Protein AF-A0A0R3S4A6-F1 (afdb_monomer_lite)

Structure (mmCIF, N/CA/C/O backbone):
data_AF-A0A0R3S4A6-F1
#
_entry.id   AF-A0A0R3S4A6-F1
#
loop_
_atom_site.group_PDB
_atom_site.id
_atom_site.type_symbol
_atom_site.label_atom_id
_atom_site.label_alt_id
_atom_site.label_comp_id
_atom_site.label_asym_id
_atom_site.label_entity_id
_atom_site.label_seq_id
_atom_site.pdbx_PDB_ins_code
_atom_site.Cartn_x
_atom_site.Cartn_y
_atom_site.Cartn_z
_atom_site.occupancy
_atom_site.B_iso_or_equiv
_atom_site.auth_seq_id
_atom_site.auth_comp_id
_atom_site.auth_asym_id
_atom_site.auth_atom_id
_atom_site.pdbx_PDB_model_num
ATOM 1 N N . MET A 1 1 ? 26.789 -8.750 -28.074 1.00 60.28 1 MET A N 1
ATOM 2 C CA . MET A 1 1 ? 26.627 -7.370 -28.599 1.00 60.28 1 MET A CA 1
ATOM 3 C C . MET A 1 1 ? 27.896 -6.512 -28.492 1.00 60.28 1 MET A C 1
ATOM 5 O O . MET A 1 1 ? 28.274 -5.900 -29.475 1.00 60.28 1 MET A O 1
ATOM 9 N N . ASN A 1 2 ? 28.648 -6.498 -27.383 1.00 70.62 2 ASN A N 1
ATOM 10 C CA . ASN A 1 2 ? 29.982 -5.853 -27.391 1.00 70.62 2 ASN A CA 1
ATOM 11 C C . ASN A 1 2 ? 30.948 -6.491 -28.411 1.00 70.62 2 ASN A C 1
ATOM 13 O O . ASN A 1 2 ? 31.749 -5.808 -29.043 1.00 70.62 2 ASN A O 1
ATOM 17 N N . GLU A 1 3 ? 30.828 -7.799 -28.629 1.00 76.88 3 GLU A N 1
ATOM 18 C CA . GLU A 1 3 ? 31.585 -8.503 -29.665 1.00 76.88 3 GLU A CA 1
ATOM 19 C C . GLU A 1 3 ? 31.233 -8.075 -31.092 1.00 76.88 3 GLU A C 1
ATOM 21 O O . GLU A 1 3 ? 32.108 -8.119 -31.948 1.00 76.88 3 GLU A O 1
ATOM 26 N N . SER A 1 4 ? 29.998 -7.638 -31.374 1.00 81.31 4 SER A N 1
ATOM 27 C CA . SER A 1 4 ? 29.642 -7.177 -32.722 1.00 81.31 4 SER A CA 1
ATOM 28 C C . SER A 1 4 ? 30.281 -5.824 -33.023 1.00 81.31 4 SER A C 1
ATOM 30 O O . SER A 1 4 ? 30.866 -5.671 -34.087 1.00 81.31 4 SER A O 1
ATOM 32 N N . PHE A 1 5 ? 30.305 -4.891 -32.065 1.00 85.06 5 PHE A N 1
ATOM 33 C CA . PHE A 1 5 ? 31.051 -3.637 -32.224 1.00 85.06 5 PHE A CA 1
ATOM 34 C C . PHE A 1 5 ? 32.562 -3.853 -32.362 1.00 85.06 5 PHE A C 1
ATOM 36 O O . PHE A 1 5 ? 33.195 -3.140 -33.131 1.00 85.06 5 PHE A O 1
ATOM 43 N N . LYS A 1 6 ? 33.139 -4.837 -31.657 1.00 87.00 6 LYS A N 1
ATOM 44 C CA . LYS A 1 6 ? 34.556 -5.213 -31.819 1.00 87.00 6 LYS A CA 1
ATOM 45 C C . LYS A 1 6 ? 34.841 -5.860 -33.177 1.00 87.00 6 LYS A C 1
ATOM 47 O O . LYS A 1 6 ? 35.927 -5.684 -33.713 1.00 87.00 6 LYS A O 1
ATOM 52 N N . LYS A 1 7 ? 33.892 -6.619 -33.735 1.00 87.75 7 LYS A N 1
ATOM 53 C CA . LYS A 1 7 ? 34.006 -7.201 -35.084 1.00 87.75 7 LYS A CA 1
ATOM 54 C C . LYS A 1 7 ? 33.938 -6.129 -36.174 1.00 87.75 7 LYS A C 1
ATOM 56 O O . LYS A 1 7 ? 34.727 -6.187 -37.105 1.00 87.75 7 LYS A O 1
ATOM 61 N N . VAL A 1 8 ? 33.039 -5.150 -36.039 1.00 85.31 8 VAL A N 1
ATOM 62 C CA . VAL A 1 8 ? 32.923 -4.031 -36.992 1.00 85.31 8 VAL A CA 1
ATOM 63 C C . VAL A 1 8 ? 34.146 -3.113 -36.922 1.00 85.31 8 VAL A C 1
ATOM 65 O O . VAL A 1 8 ? 34.649 -2.708 -37.959 1.00 85.31 8 VAL A O 1
ATOM 68 N N . GLU A 1 9 ? 34.669 -2.842 -35.726 1.00 88.62 9 GLU A N 1
ATOM 69 C CA . GLU A 1 9 ? 35.912 -2.077 -35.541 1.00 88.62 9 GLU A CA 1
ATOM 70 C C . GLU A 1 9 ? 37.102 -2.758 -36.233 1.00 88.62 9 GLU A C 1
ATOM 72 O O . GLU A 1 9 ? 37.763 -2.125 -37.047 1.00 88.62 9 GLU A O 1
ATOM 77 N N . ARG A 1 10 ? 37.281 -4.076 -36.041 1.00 88.12 10 ARG A N 1
ATOM 78 C CA . ARG A 1 10 ? 38.302 -4.846 -36.776 1.00 88.12 10 ARG A CA 1
ATOM 79 C C . ARG A 1 10 ? 38.111 -4.792 -38.289 1.00 88.12 10 ARG A C 1
ATOM 81 O O . ARG A 1 10 ? 39.081 -4.617 -39.001 1.00 88.12 10 ARG A O 1
ATOM 88 N N . ALA A 1 11 ? 36.877 -4.892 -38.786 1.00 86.56 11 ALA A N 1
ATOM 89 C CA . ALA A 1 11 ? 36.614 -4.813 -40.223 1.00 86.56 11 ALA A CA 1
ATOM 90 C C . ALA A 1 11 ? 36.949 -3.428 -40.819 1.00 86.56 11 ALA A C 1
ATOM 92 O O . ALA A 1 11 ? 37.399 -3.345 -41.963 1.00 86.56 11 ALA A O 1
ATOM 93 N N . ILE A 1 12 ? 36.747 -2.350 -40.051 1.00 86.44 12 ILE A N 1
ATOM 94 C CA . ILE A 1 12 ? 37.147 -0.984 -40.432 1.00 86.44 12 ILE A CA 1
ATOM 95 C C . ILE A 1 12 ? 38.676 -0.854 -40.443 1.00 86.44 12 ILE A C 1
ATOM 97 O O . ILE A 1 12 ? 39.222 -0.239 -41.360 1.00 86.44 12 ILE A O 1
ATOM 101 N N . ASP A 1 13 ? 39.356 -1.447 -39.460 1.00 85.88 13 ASP A N 1
ATOM 102 C CA . ASP A 1 13 ? 40.820 -1.458 -39.374 1.00 85.88 13 ASP A CA 1
ATOM 103 C C . ASP A 1 13 ? 41.448 -2.288 -40.509 1.00 85.88 13 ASP A C 1
ATOM 105 O O . ASP A 1 13 ? 42.376 -1.826 -41.171 1.00 85.88 13 ASP A O 1
ATOM 109 N N . ASP A 1 14 ? 40.885 -3.460 -40.813 1.00 87.75 14 ASP A N 1
ATOM 110 C CA . ASP A 1 14 ? 41.331 -4.340 -41.902 1.00 87.75 14 ASP A CA 1
ATOM 111 C C . ASP A 1 14 ? 41.149 -3.684 -43.286 1.00 87.75 14 ASP A C 1
ATOM 113 O O . ASP A 1 14 ? 41.938 -3.915 -44.202 1.00 87.75 14 ASP A O 1
ATOM 117 N N . SER A 1 15 ? 40.135 -2.823 -43.437 1.00 83.75 15 SER A N 1
ATOM 118 C CA . SER A 1 15 ? 39.831 -2.107 -44.689 1.00 83.75 15 SER A CA 1
ATOM 119 C C . SER A 1 15 ? 40.515 -0.735 -44.793 1.00 83.75 15 SER A C 1
ATOM 121 O O . SER A 1 15 ? 40.322 -0.024 -45.781 1.00 83.75 15 SER A O 1
ATOM 123 N N . GLN A 1 16 ? 41.314 -0.335 -43.795 1.00 81.50 16 GLN A N 1
ATOM 124 C CA . GLN A 1 16 ? 41.927 0.998 -43.714 1.00 81.50 16 GLN A CA 1
ATOM 125 C C . GLN A 1 16 ? 42.911 1.279 -44.859 1.00 81.50 16 GLN A C 1
ATOM 127 O O . GLN A 1 16 ? 43.039 2.420 -45.288 1.00 81.50 16 GLN A O 1
ATOM 132 N N . MET A 1 17 ? 43.585 0.247 -45.373 1.00 81.19 17 MET A N 1
ATOM 133 C CA . MET A 1 17 ? 44.540 0.367 -46.486 1.00 81.19 17 MET A CA 1
ATOM 134 C C . MET A 1 17 ? 43.858 0.5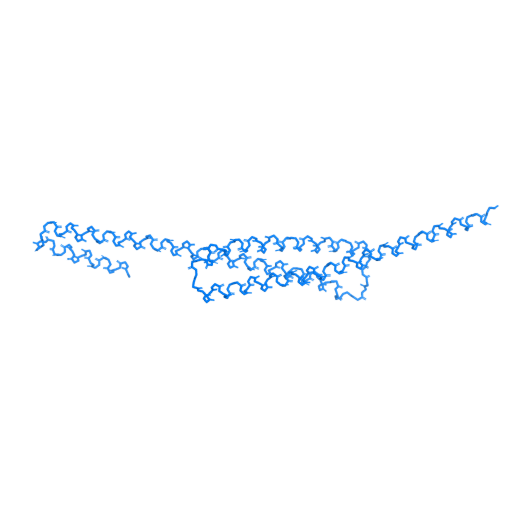16 -47.857 1.00 81.19 17 MET A C 1
ATOM 136 O O . MET A 1 17 ? 44.505 0.920 -48.819 1.00 81.19 17 MET A O 1
ATOM 140 N N . THR A 1 18 ? 42.580 0.145 -47.962 1.00 80.88 18 THR A N 1
ATOM 141 C CA . THR A 1 18 ? 41.822 0.084 -49.226 1.00 80.88 18 THR A CA 1
ATOM 142 C C . THR A 1 18 ? 40.742 1.155 -49.345 1.00 80.88 18 THR A C 1
ATOM 144 O O . THR A 1 18 ? 40.164 1.309 -50.415 1.00 80.88 18 THR A O 1
ATOM 147 N N . MET A 1 19 ? 40.443 1.852 -48.251 1.00 80.75 19 MET A N 1
ATOM 148 C CA . MET A 1 19 ? 39.389 2.858 -48.155 1.00 80.75 19 MET A CA 1
ATOM 149 C C . MET A 1 19 ? 40.001 4.260 -48.103 1.00 80.75 19 MET A C 1
ATOM 151 O O . MET A 1 19 ? 41.070 4.449 -47.518 1.00 80.75 19 MET A O 1
ATOM 155 N N . ASP A 1 20 ? 39.313 5.247 -48.677 1.00 87.00 20 ASP A N 1
ATOM 156 C CA . ASP A 1 20 ? 39.764 6.636 -48.626 1.00 87.00 20 ASP A CA 1
ATOM 157 C C . ASP A 1 20 ? 39.801 7.141 -47.176 1.00 87.00 20 ASP A C 1
ATOM 159 O O . ASP A 1 20 ? 38.965 6.788 -46.340 1.00 87.00 20 ASP A O 1
ATOM 163 N N . LEU A 1 21 ? 40.773 8.002 -46.864 1.00 81.88 21 LEU A N 1
ATOM 164 C CA . LEU A 1 21 ? 41.023 8.474 -45.496 1.00 81.88 21 LEU A CA 1
ATOM 165 C C . LEU A 1 21 ? 39.777 9.126 -44.865 1.00 81.88 21 LEU A C 1
ATOM 167 O O . LEU A 1 21 ? 39.449 8.859 -43.711 1.00 81.88 21 LEU A O 1
ATOM 171 N N . VAL A 1 22 ? 39.030 9.894 -45.663 1.00 85.69 22 VAL A N 1
ATOM 172 C CA . VAL A 1 22 ? 37.767 10.538 -45.263 1.00 85.69 22 VAL A CA 1
ATOM 173 C C . VAL A 1 22 ? 36.669 9.508 -44.973 1.00 85.69 22 VAL A C 1
ATOM 175 O O . VAL A 1 22 ? 35.888 9.669 -44.035 1.00 85.69 22 VAL A O 1
ATOM 178 N N . GLU A 1 23 ? 36.600 8.430 -45.753 1.00 82.94 23 GLU A N 1
ATOM 179 C CA . GLU A 1 23 ? 35.615 7.363 -45.561 1.00 82.94 23 GLU A CA 1
ATOM 180 C C . GLU A 1 23 ? 35.930 6.523 -44.316 1.00 82.94 23 GLU A C 1
ATOM 182 O O . GLU A 1 23 ? 35.014 6.157 -43.572 1.00 82.94 23 GLU A O 1
ATOM 187 N N . ASN A 1 24 ? 37.217 6.287 -44.030 1.00 86.31 24 ASN A N 1
ATOM 188 C CA . ASN A 1 24 ? 37.657 5.607 -42.812 1.00 86.31 24 ASN A CA 1
ATOM 189 C C . ASN A 1 24 ? 37.315 6.406 -41.549 1.00 86.31 24 ASN A C 1
ATOM 191 O O . ASN A 1 24 ? 36.727 5.859 -40.612 1.00 86.31 24 ASN A O 1
ATOM 195 N N . GLU A 1 25 ? 37.611 7.707 -41.546 1.00 84.88 25 GLU A N 1
ATOM 196 C CA . GLU A 1 25 ? 37.249 8.605 -40.446 1.00 84.88 25 GLU A CA 1
ATOM 197 C C . GLU A 1 25 ? 35.729 8.659 -40.244 1.00 84.88 25 GLU A C 1
ATOM 199 O O . GLU A 1 25 ? 35.248 8.502 -39.120 1.00 84.88 25 GLU A O 1
ATOM 204 N N . ALA A 1 26 ? 34.951 8.766 -41.327 1.00 88.38 26 ALA A N 1
ATOM 205 C CA . ALA A 1 26 ? 33.491 8.750 -41.253 1.00 88.38 26 ALA A CA 1
ATOM 206 C C . ALA A 1 26 ? 32.936 7.420 -40.706 1.00 88.38 26 ALA A C 1
ATOM 208 O O . ALA A 1 26 ? 31.969 7.421 -39.939 1.00 88.38 26 ALA A O 1
ATOM 209 N N . ALA A 1 27 ? 33.526 6.277 -41.074 1.00 87.12 27 ALA A N 1
ATOM 210 C CA . ALA A 1 27 ? 33.130 4.967 -40.556 1.00 87.12 27 ALA A CA 1
ATOM 211 C C . ALA A 1 27 ? 33.432 4.825 -39.054 1.00 87.12 27 ALA A C 1
ATOM 213 O O . ALA A 1 27 ? 32.583 4.337 -38.299 1.00 87.12 27 ALA A O 1
ATOM 214 N N . ARG A 1 28 ? 34.600 5.303 -38.606 1.00 87.75 28 ARG A N 1
ATOM 215 C CA . ARG A 1 28 ? 34.980 5.324 -37.184 1.00 87.75 28 ARG A CA 1
ATOM 216 C C . ARG A 1 28 ? 34.075 6.237 -36.365 1.00 87.75 28 ARG A C 1
ATOM 218 O O . ARG A 1 28 ? 33.608 5.822 -35.304 1.00 87.75 28 ARG A O 1
ATOM 225 N N . GLU A 1 29 ? 33.748 7.422 -36.877 1.00 90.50 29 GLU A N 1
ATOM 226 C CA . GLU A 1 29 ? 32.868 8.356 -36.171 1.00 90.50 29 GLU A CA 1
ATOM 227 C C . GLU A 1 29 ? 31.437 7.809 -36.059 1.00 90.50 29 GLU A C 1
ATOM 229 O O . GLU A 1 29 ? 30.836 7.860 -34.987 1.00 90.50 29 GLU A O 1
ATOM 234 N N . ARG A 1 30 ? 30.908 7.165 -37.111 1.00 90.25 30 ARG A N 1
ATOM 235 C CA . ARG A 1 30 ? 29.609 6.463 -37.043 1.00 90.25 30 ARG A CA 1
ATOM 236 C C . ARG A 1 30 ? 29.613 5.352 -35.992 1.00 90.25 30 ARG A C 1
ATOM 238 O O . ARG A 1 30 ? 28.657 5.234 -35.227 1.00 90.25 30 ARG A O 1
ATOM 245 N N . LEU A 1 31 ? 30.675 4.545 -35.933 1.00 90.38 31 LEU A N 1
ATOM 246 C CA . LEU A 1 31 ? 30.799 3.475 -34.939 1.00 90.38 31 LEU A CA 1
ATOM 247 C C . LEU A 1 31 ? 30.870 4.030 -33.509 1.00 90.38 31 LEU A C 1
ATOM 249 O O . LEU A 1 31 ? 30.250 3.465 -32.605 1.00 90.38 31 LEU A O 1
ATOM 253 N N . LYS A 1 32 ? 31.573 5.146 -33.309 1.00 90.69 32 LYS A N 1
ATOM 254 C CA . LYS A 1 32 ? 31.641 5.855 -32.028 1.00 90.69 32 LYS A CA 1
ATOM 255 C C . LYS A 1 32 ? 30.270 6.386 -31.602 1.00 90.69 32 LYS A C 1
ATOM 257 O O . LYS A 1 32 ? 29.811 6.049 -30.516 1.00 90.69 32 LYS A O 1
ATOM 262 N N . VAL A 1 33 ? 29.563 7.091 -32.488 1.00 92.75 33 VAL A N 1
ATOM 263 C CA . VAL A 1 33 ? 28.201 7.594 -32.226 1.00 92.75 33 VAL A CA 1
ATOM 264 C C . VAL A 1 33 ? 27.243 6.459 -31.851 1.00 92.75 33 VAL A C 1
ATOM 266 O O . VAL A 1 33 ? 26.446 6.605 -30.925 1.00 92.75 33 VAL A O 1
ATOM 269 N N . LEU A 1 34 ? 27.331 5.308 -32.527 1.00 90.00 34 LEU A N 1
ATOM 270 C CA . LEU A 1 34 ? 26.510 4.137 -32.207 1.00 90.00 34 LEU A CA 1
ATOM 271 C C . LEU A 1 34 ? 26.848 3.527 -30.838 1.00 90.00 34 LEU A C 1
ATOM 273 O O . LEU A 1 34 ? 25.939 3.073 -30.140 1.00 90.00 34 LEU A O 1
ATOM 277 N N . ARG A 1 35 ? 28.127 3.514 -30.435 1.00 89.75 35 ARG A N 1
ATOM 278 C CA . ARG A 1 35 ? 28.529 3.094 -29.080 1.00 89.75 35 ARG A CA 1
ATOM 279 C C . ARG A 1 35 ? 27.972 4.049 -28.027 1.00 89.75 35 ARG A C 1
ATOM 281 O O . ARG A 1 35 ? 27.313 3.577 -27.106 1.00 89.75 35 ARG A O 1
ATOM 288 N N . ASP A 1 36 ? 28.143 5.353 -28.223 1.00 90.69 36 ASP A N 1
ATOM 289 C CA . ASP A 1 36 ? 27.678 6.385 -27.289 1.00 90.69 36 ASP A CA 1
ATOM 290 C C . ASP A 1 36 ? 26.147 6.404 -27.165 1.00 90.69 36 ASP A C 1
ATOM 292 O O . ASP A 1 36 ? 25.591 6.625 -26.090 1.00 90.69 36 ASP A O 1
ATOM 296 N N . TRP A 1 37 ? 25.428 6.174 -28.267 1.00 90.44 37 TRP A N 1
ATOM 297 C CA . TRP A 1 37 ? 23.974 6.008 -28.241 1.00 90.44 37 TRP A CA 1
ATOM 298 C C . TRP A 1 37 ? 23.564 4.754 -27.461 1.00 90.44 37 TRP A C 1
ATOM 300 O O . TRP A 1 37 ? 22.710 4.838 -26.582 1.00 90.44 37 TRP A O 1
ATOM 310 N N . ARG A 1 38 ? 24.220 3.612 -27.707 1.00 90.00 38 ARG A N 1
ATOM 311 C CA . ARG A 1 38 ? 23.950 2.369 -26.970 1.00 90.00 38 ARG A CA 1
ATOM 312 C C . ARG A 1 38 ? 24.208 2.522 -25.476 1.00 90.00 38 ARG A C 1
ATOM 314 O O . ARG A 1 38 ? 23.407 2.033 -24.688 1.00 90.00 38 ARG A O 1
ATOM 321 N N . ASP A 1 39 ? 25.313 3.151 -25.086 1.00 90.19 39 ASP A N 1
ATOM 322 C CA . ASP A 1 39 ? 25.656 3.322 -23.672 1.00 90.19 39 ASP A CA 1
ATOM 323 C C . ASP A 1 39 ? 24.651 4.230 -22.961 1.00 90.19 39 ASP A C 1
ATOM 325 O O . ASP A 1 39 ? 24.240 3.926 -21.842 1.00 90.19 39 ASP A O 1
ATOM 329 N N . ARG A 1 40 ? 24.163 5.276 -23.639 1.00 89.56 40 ARG A N 1
ATOM 330 C CA . ARG A 1 40 ? 23.056 6.100 -23.135 1.00 89.56 40 ARG A CA 1
ATOM 331 C C . ARG A 1 40 ? 21.772 5.296 -22.955 1.00 89.56 40 ARG A C 1
ATOM 333 O O . ARG A 1 40 ? 21.246 5.279 -21.849 1.00 89.56 40 ARG A O 1
ATOM 340 N N . CYS A 1 41 ? 21.330 4.564 -23.979 1.00 86.25 41 CYS A N 1
ATOM 341 C CA . CYS A 1 41 ? 20.125 3.737 -23.873 1.00 86.25 41 CYS A CA 1
ATOM 342 C C . CYS A 1 41 ? 20.241 2.667 -22.777 1.00 86.25 41 CYS A C 1
ATOM 344 O O . CYS A 1 41 ? 19.270 2.376 -22.087 1.00 86.25 41 CYS A O 1
ATOM 346 N N . LEU A 1 42 ? 21.425 2.077 -22.595 1.00 88.75 42 LEU A N 1
ATOM 347 C CA . LEU A 1 42 ? 21.653 1.074 -21.555 1.00 88.75 42 LEU A CA 1
ATOM 348 C C . LEU A 1 42 ? 21.609 1.700 -20.154 1.00 88.75 42 LEU A C 1
ATOM 350 O O . LEU A 1 42 ? 21.050 1.103 -19.236 1.00 88.75 42 LEU A O 1
ATOM 354 N N . ASN A 1 43 ? 22.151 2.909 -19.992 1.00 89.00 43 ASN A N 1
ATOM 355 C CA . ASN A 1 43 ? 22.050 3.658 -18.742 1.00 89.00 43 ASN A CA 1
ATOM 356 C C . ASN A 1 43 ? 20.600 4.046 -18.429 1.00 89.00 43 ASN A C 1
ATOM 358 O O . ASN A 1 43 ? 20.15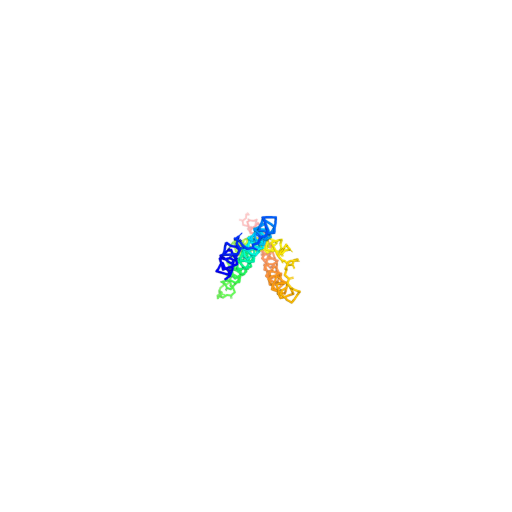4 3.819 -17.310 1.00 89.00 43 ASN A O 1
ATOM 362 N N . GLU A 1 44 ? 19.851 4.555 -19.408 1.00 86.56 44 GLU A N 1
ATOM 363 C CA . GLU A 1 44 ? 18.423 4.875 -19.257 1.00 86.56 44 GLU A CA 1
ATOM 364 C C . GLU A 1 44 ? 17.614 3.644 -18.828 1.00 86.56 44 GLU A C 1
ATOM 366 O O . GLU A 1 44 ? 16.838 3.706 -17.875 1.00 86.56 44 GLU A O 1
ATOM 371 N N . LEU A 1 45 ? 17.854 2.495 -19.468 1.00 85.06 45 LEU A N 1
ATOM 372 C CA . LEU A 1 45 ? 17.190 1.239 -19.123 1.00 85.06 45 LEU A CA 1
ATOM 373 C C . LEU A 1 45 ? 17.555 0.767 -17.708 1.00 85.06 45 LEU A C 1
ATOM 375 O O . LEU A 1 45 ? 16.684 0.310 -16.971 1.00 85.06 45 LEU A O 1
ATOM 379 N N . ASN A 1 46 ? 18.818 0.911 -17.298 1.00 89.38 46 ASN A N 1
ATOM 380 C CA . ASN A 1 46 ? 19.243 0.591 -15.934 1.00 89.38 46 ASN A CA 1
ATOM 381 C C . ASN A 1 46 ? 18.575 1.489 -14.886 1.00 89.38 46 ASN A C 1
ATOM 383 O O . ASN A 1 46 ? 18.183 0.991 -13.832 1.00 89.38 46 ASN A O 1
ATOM 387 N N . GLU A 1 47 ? 18.445 2.790 -15.148 1.00 88.00 47 GLU A N 1
ATOM 388 C CA . GLU A 1 47 ? 17.764 3.710 -14.230 1.00 88.00 47 GLU A CA 1
ATOM 389 C C . GLU A 1 47 ? 16.267 3.399 -14.129 1.00 88.00 47 GLU A C 1
ATOM 391 O O . GLU A 1 47 ? 15.721 3.370 -13.025 1.00 88.00 47 GLU A O 1
ATOM 396 N N . LEU A 1 48 ? 15.621 3.048 -15.246 1.00 84.44 48 LEU A N 1
ATOM 397 C CA . LEU A 1 48 ? 14.235 2.578 -15.239 1.00 84.44 48 LEU A CA 1
ATOM 398 C C . LEU A 1 48 ? 14.060 1.295 -14.428 1.00 84.44 48 LEU A C 1
ATOM 400 O O . LEU A 1 48 ? 13.156 1.206 -13.601 1.00 84.44 48 LEU A O 1
ATOM 404 N N . MET A 1 49 ? 14.957 0.328 -14.610 1.00 86.19 49 MET A N 1
ATOM 405 C CA . MET A 1 49 ? 14.907 -0.940 -13.886 1.00 86.19 49 MET A CA 1
ATOM 406 C C . MET A 1 49 ? 15.109 -0.740 -12.375 1.00 86.19 49 MET A C 1
ATOM 408 O O . MET A 1 49 ? 14.456 -1.392 -11.562 1.00 86.19 49 MET A O 1
ATOM 412 N N . LYS A 1 50 ? 15.973 0.201 -11.970 1.00 88.94 50 LYS A N 1
ATOM 413 C CA . LYS A 1 50 ? 16.118 0.594 -10.557 1.00 88.94 50 LYS A CA 1
ATOM 414 C C . LYS A 1 50 ? 14.855 1.258 -10.013 1.00 88.94 50 LYS A C 1
ATOM 416 O O . LYS A 1 50 ? 14.468 0.968 -8.882 1.00 88.94 50 LYS A O 1
ATOM 421 N N . ALA A 1 51 ? 14.227 2.140 -10.791 1.00 87.31 51 ALA A N 1
ATOM 422 C CA . ALA A 1 51 ? 12.992 2.807 -10.392 1.00 87.31 51 ALA A CA 1
ATOM 423 C C . ALA A 1 51 ? 11.842 1.803 -10.213 1.00 87.31 51 ALA A C 1
ATOM 425 O O . ALA A 1 51 ? 11.125 1.872 -9.217 1.00 87.31 51 ALA A O 1
ATOM 426 N N . GLU A 1 52 ? 11.718 0.834 -11.124 1.00 87.00 52 GLU A N 1
ATOM 427 C CA . GLU A 1 52 ? 10.732 -0.248 -11.042 1.00 87.00 52 GLU A CA 1
ATOM 428 C C . GLU A 1 52 ? 10.958 -1.127 -9.801 1.00 87.00 52 GLU A C 1
ATOM 430 O O . GLU A 1 52 ? 10.028 -1.337 -9.023 1.00 87.00 52 GLU A O 1
ATOM 435 N N . ASN A 1 53 ? 12.200 -1.553 -9.545 1.00 88.69 53 ASN A N 1
ATOM 436 C CA . ASN A 1 53 ? 12.531 -2.329 -8.345 1.00 88.69 53 ASN A CA 1
ATOM 437 C C . ASN A 1 53 ? 12.228 -1.551 -7.054 1.00 88.69 53 ASN A C 1
ATOM 439 O O . ASN A 1 53 ? 11.612 -2.088 -6.137 1.00 88.69 53 ASN A O 1
ATOM 443 N N . SER A 1 54 ? 12.597 -0.266 -6.993 1.00 89.88 54 SER A N 1
ATOM 444 C CA . SER A 1 54 ? 12.306 0.574 -5.823 1.00 89.88 54 SER A CA 1
ATOM 445 C C . SER A 1 54 ? 10.804 0.783 -5.610 1.00 89.88 54 SER A C 1
ATOM 447 O O . SER A 1 54 ? 10.347 0.907 -4.469 1.00 89.88 54 SER A O 1
ATOM 449 N N . LEU A 1 55 ? 10.024 0.846 -6.692 1.00 90.75 55 LEU A N 1
ATOM 450 C CA . LEU A 1 55 ? 8.573 0.941 -6.607 1.00 90.75 55 LEU A CA 1
ATOM 451 C C . LEU A 1 55 ? 7.968 -0.351 -6.053 1.00 90.75 55 LEU A C 1
ATOM 453 O O . LEU A 1 55 ? 7.130 -0.283 -5.154 1.00 90.75 55 LEU A O 1
ATOM 457 N N . GLU A 1 56 ? 8.416 -1.507 -6.541 1.00 90.06 56 GLU A N 1
ATOM 458 C CA . GLU A 1 56 ? 7.948 -2.808 -6.060 1.00 90.06 56 GLU A CA 1
ATOM 459 C C . GLU A 1 56 ? 8.249 -2.990 -4.564 1.00 90.06 56 GLU A C 1
ATOM 461 O O . GLU A 1 56 ? 7.349 -3.335 -3.797 1.00 90.06 56 GLU A O 1
ATOM 466 N N . GLU A 1 57 ? 9.459 -2.638 -4.118 1.00 92.12 57 GLU A N 1
ATOM 467 C CA . GLU A 1 57 ? 9.820 -2.613 -2.693 1.00 92.12 57 GLU A CA 1
ATOM 468 C C . GLU A 1 57 ? 8.886 -1.697 -1.880 1.00 92.12 57 GLU A C 1
ATOM 470 O O . GLU A 1 57 ? 8.421 -2.060 -0.798 1.00 92.12 57 GLU A O 1
ATOM 475 N N . SER A 1 58 ? 8.558 -0.510 -2.404 1.00 90.62 58 SER A N 1
ATOM 476 C CA . SER A 1 58 ? 7.655 0.442 -1.741 1.00 90.62 58 SER A CA 1
ATOM 477 C C . SER A 1 58 ? 6.221 -0.096 -1.623 1.00 90.62 58 SER A C 1
ATOM 479 O O . SER A 1 58 ? 5.552 0.127 -0.604 1.00 90.62 58 SER A O 1
ATOM 481 N N . MET A 1 59 ? 5.754 -0.833 -2.634 1.00 90.50 59 MET A N 1
ATOM 482 C CA . MET A 1 59 ? 4.461 -1.523 -2.608 1.00 90.50 59 MET A CA 1
ATOM 483 C C . MET A 1 59 ? 4.454 -2.677 -1.607 1.00 90.50 59 MET A C 1
ATOM 485 O O . MET A 1 59 ? 3.475 -2.839 -0.877 1.00 90.50 59 MET A O 1
ATOM 489 N N . GLU A 1 60 ? 5.535 -3.453 -1.533 1.00 92.69 60 GLU A N 1
ATOM 490 C CA . GLU A 1 60 ? 5.674 -4.526 -0.549 1.00 92.69 60 GLU A CA 1
ATOM 491 C C . GLU A 1 60 ? 5.661 -3.970 0.881 1.00 92.69 60 GLU A C 1
ATOM 493 O O . GLU A 1 60 ? 4.966 -4.502 1.745 1.00 92.69 60 GLU A O 1
ATOM 498 N N . MET A 1 61 ? 6.350 -2.851 1.124 1.00 92.12 61 MET A N 1
ATOM 499 C CA . MET A 1 61 ? 6.303 -2.157 2.415 1.00 92.12 61 MET A CA 1
ATOM 500 C C . MET A 1 61 ? 4.895 -1.665 2.760 1.00 92.12 61 MET A C 1
ATOM 502 O O . MET A 1 61 ? 4.465 -1.813 3.901 1.00 92.12 61 MET A O 1
ATOM 506 N N . SER A 1 62 ? 4.152 -1.138 1.781 1.00 90.88 62 SER A N 1
ATOM 507 C CA . SER A 1 62 ? 2.750 -0.744 1.991 1.00 90.88 62 SER A CA 1
ATOM 508 C C . SER A 1 62 ? 1.898 -1.938 2.429 1.00 90.88 62 SER A C 1
ATOM 510 O O . SER A 1 62 ? 1.121 -1.823 3.370 1.00 90.88 62 SER A O 1
ATOM 512 N N . ARG A 1 63 ? 2.081 -3.104 1.794 1.00 91.75 63 ARG A N 1
ATOM 513 C CA . ARG A 1 63 ? 1.371 -4.341 2.159 1.00 91.75 63 ARG A CA 1
ATOM 514 C C . ARG A 1 63 ? 1.735 -4.834 3.555 1.00 91.75 63 ARG A C 1
ATOM 516 O O . ARG A 1 63 ? 0.838 -5.157 4.318 1.00 91.75 63 ARG A O 1
ATOM 523 N N . LYS A 1 64 ? 3.020 -4.820 3.920 1.00 93.69 64 LYS A N 1
ATOM 524 C CA . LYS A 1 64 ? 3.470 -5.215 5.266 1.00 93.69 64 LYS A CA 1
ATOM 525 C C . LYS A 1 64 ? 2.816 -4.373 6.362 1.00 93.69 64 LYS A C 1
ATOM 527 O O . LYS A 1 64 ? 2.381 -4.930 7.361 1.00 93.69 64 LYS A O 1
ATOM 532 N N . LEU A 1 65 ? 2.694 -3.061 6.153 1.00 91.94 65 LEU A N 1
ATOM 533 C CA . LEU A 1 65 ? 2.006 -2.175 7.099 1.00 91.94 65 LEU A CA 1
ATOM 534 C C . LEU A 1 65 ? 0.508 -2.496 7.212 1.00 91.94 65 LEU A C 1
ATOM 536 O O . LEU A 1 65 ? -0.051 -2.429 8.303 1.00 91.94 65 LEU A O 1
ATOM 540 N N . LEU A 1 66 ? -0.147 -2.874 6.110 1.00 92.75 66 LEU A N 1
ATOM 541 C CA . LEU A 1 66 ? -1.538 -3.337 6.152 1.00 92.75 66 LEU A CA 1
ATOM 542 C C . LEU A 1 66 ? -1.669 -4.674 6.902 1.00 92.75 66 LEU A C 1
ATOM 544 O O . LEU A 1 66 ? -2.558 -4.812 7.737 1.00 92.75 66 LEU A O 1
ATOM 548 N N . ASP A 1 67 ? -0.746 -5.614 6.691 1.00 92.75 67 ASP A N 1
ATOM 549 C CA . ASP A 1 67 ? -0.715 -6.889 7.423 1.00 92.75 67 ASP A CA 1
ATOM 550 C C . ASP A 1 67 ? -0.482 -6.689 8.933 1.00 92.75 67 ASP A C 1
ATOM 552 O O . ASP A 1 67 ? -0.957 -7.474 9.755 1.00 92.75 67 ASP A O 1
ATOM 556 N N . GLU A 1 68 ? 0.270 -5.659 9.330 1.00 92.38 68 GLU A N 1
ATOM 557 C CA . GLU A 1 68 ? 0.452 -5.287 10.739 1.00 92.38 68 GLU A CA 1
ATOM 558 C C . GLU A 1 68 ? -0.855 -4.792 11.373 1.00 92.38 68 GLU A C 1
ATOM 560 O O . GLU A 1 68 ? -1.168 -5.173 12.505 1.00 92.38 68 GLU A O 1
ATOM 565 N N . ILE A 1 69 ? -1.649 -4.007 10.636 1.00 91.69 69 ILE A N 1
ATOM 566 C CA . ILE A 1 69 ? -2.989 -3.584 11.068 1.00 91.69 69 ILE A CA 1
ATOM 567 C C . ILE A 1 69 ? -3.907 -4.803 11.216 1.00 91.69 69 ILE A C 1
ATOM 569 O O . ILE A 1 69 ? -4.592 -4.930 12.232 1.00 91.69 69 ILE A O 1
ATOM 573 N N . ASP A 1 70 ? -3.883 -5.718 10.246 1.00 92.19 70 ASP A N 1
ATOM 574 C CA . ASP A 1 70 ? -4.689 -6.942 10.262 1.00 92.19 70 ASP A CA 1
ATOM 575 C C . ASP A 1 70 ? -4.385 -7.817 11.484 1.00 92.19 70 ASP A C 1
ATOM 577 O O . ASP A 1 70 ? -5.287 -8.230 12.217 1.00 92.19 70 ASP A O 1
ATOM 581 N N . LYS A 1 71 ? -3.095 -8.030 11.767 1.00 90.69 71 LYS A N 1
ATOM 582 C CA . LYS A 1 71 ? -2.643 -8.780 12.946 1.00 90.69 71 LYS A CA 1
ATOM 583 C C . LYS A 1 71 ? -3.099 -8.122 14.239 1.00 90.69 71 LYS A C 1
ATOM 585 O O . LYS A 1 71 ? -3.640 -8.809 15.102 1.00 90.69 71 LYS A O 1
ATOM 590 N N . ALA A 1 72 ? -2.922 -6.808 14.361 1.00 88.38 72 ALA A N 1
ATOM 591 C CA . ALA A 1 72 ? -3.354 -6.074 15.543 1.00 88.38 72 ALA A CA 1
ATOM 592 C C . ALA A 1 72 ? -4.874 -6.203 15.752 1.00 88.38 72 ALA A C 1
ATOM 594 O O . ALA A 1 72 ? -5.326 -6.489 16.862 1.00 88.38 72 ALA A O 1
ATOM 595 N N . LEU A 1 73 ? -5.675 -6.069 14.689 1.00 87.56 73 LEU A N 1
ATOM 596 C CA . LEU A 1 73 ? -7.128 -6.267 14.748 1.00 87.56 73 LEU A CA 1
ATOM 597 C C . LEU A 1 73 ? -7.497 -7.695 15.180 1.00 87.56 73 LEU A C 1
ATOM 599 O O . LEU A 1 73 ? -8.311 -7.871 16.093 1.00 87.56 73 LEU A O 1
ATOM 603 N N . ALA A 1 74 ? -6.856 -8.706 14.590 1.00 88.56 74 ALA A N 1
ATOM 604 C CA . ALA A 1 74 ? -7.080 -10.109 14.922 1.00 88.56 74 ALA A CA 1
ATOM 605 C C . ALA A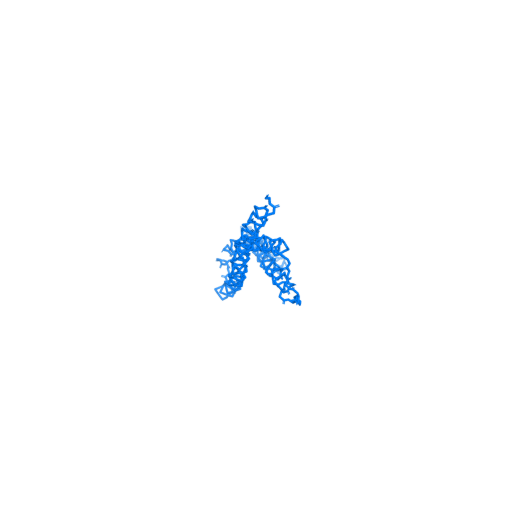 1 74 ? -6.711 -10.441 16.380 1.00 88.56 74 ALA A C 1
ATOM 607 O O . ALA A 1 74 ? -7.378 -11.258 17.019 1.00 88.56 74 ALA A O 1
ATOM 608 N N . GLU A 1 75 ? -5.677 -9.809 16.940 1.00 85.75 75 GLU A N 1
ATOM 609 C CA . GLU A 1 75 ? -5.290 -9.986 18.345 1.00 85.75 75 GLU A CA 1
ATOM 610 C C . GLU A 1 75 ? -6.370 -9.538 19.334 1.00 85.75 75 GLU A C 1
ATOM 612 O O . GLU A 1 75 ? -6.439 -10.083 20.438 1.00 85.75 75 GLU A O 1
ATOM 617 N N . ILE A 1 76 ? -7.217 -8.576 18.962 1.00 80.31 76 ILE A N 1
ATOM 618 C CA . ILE A 1 76 ? -8.368 -8.172 19.777 1.00 80.31 76 ILE A CA 1
ATOM 619 C C . ILE A 1 76 ? -9.557 -9.087 19.556 1.00 80.31 76 ILE A C 1
ATOM 621 O O . ILE A 1 76 ? -10.163 -9.533 20.532 1.00 80.31 76 ILE A O 1
ATOM 625 N N . ASP A 1 77 ? -9.885 -9.379 18.301 1.00 80.69 77 ASP A N 1
ATOM 626 C CA . ASP A 1 77 ? -11.098 -10.131 17.981 1.00 80.69 77 ASP A CA 1
ATOM 627 C C . ASP A 1 77 ? -11.021 -11.590 18.471 1.00 80.69 77 ASP A C 1
ATOM 629 O O . ASP A 1 77 ? -12.039 -12.184 18.821 1.00 80.69 77 ASP A O 1
ATOM 633 N N . ASN A 1 78 ? -9.813 -12.150 18.604 1.00 84.06 78 ASN A N 1
ATOM 634 C CA . ASN A 1 78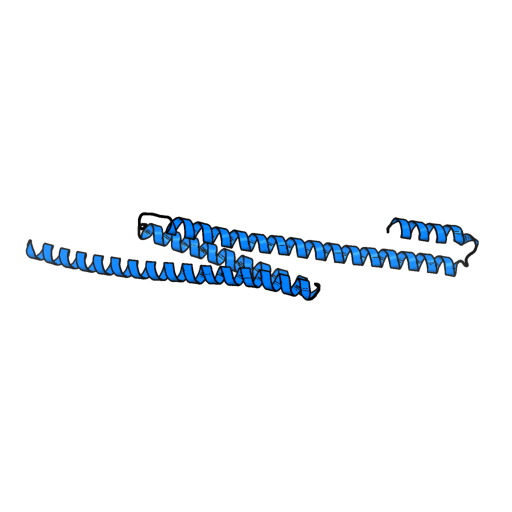 ? -9.598 -13.502 19.129 1.00 84.06 78 ASN A CA 1
ATOM 635 C C . ASN A 1 78 ? -9.654 -13.612 20.666 1.00 84.06 78 ASN A C 1
ATOM 637 O O . ASN A 1 78 ? -9.549 -14.719 21.214 1.00 84.06 78 ASN A O 1
ATOM 641 N N . ARG A 1 79 ? -9.801 -12.504 21.404 1.00 78.75 79 ARG A N 1
ATOM 642 C CA . ARG A 1 79 ? -9.849 -12.553 22.873 1.00 78.75 79 ARG A CA 1
ATOM 643 C C . ARG A 1 79 ? -11.205 -13.056 23.356 1.00 78.75 79 ARG A C 1
ATOM 645 O O . ARG A 1 79 ? -12.258 -12.553 22.990 1.00 78.75 79 ARG A O 1
ATOM 652 N N . LYS A 1 80 ? -11.171 -14.018 24.284 1.00 72.00 80 LYS A N 1
ATOM 653 C CA . LYS A 1 80 ? -12.377 -14.556 24.944 1.00 72.00 80 LYS A CA 1
ATOM 654 C C . LYS A 1 80 ? -12.982 -13.610 25.989 1.00 72.00 80 LYS A C 1
ATOM 656 O O . LYS A 1 80 ? -14.126 -13.808 26.385 1.00 72.00 80 LYS A O 1
ATOM 661 N N . LYS A 1 81 ? -12.215 -12.626 26.474 1.00 77.44 81 LYS A N 1
ATOM 662 C CA . LYS A 1 81 ? -12.631 -11.647 27.489 1.00 77.44 81 LYS A CA 1
ATOM 663 C C . LYS A 1 81 ? -12.587 -10.248 26.879 1.00 77.44 81 LYS A C 1
ATOM 665 O O . LYS A 1 81 ? -11.620 -9.929 26.190 1.00 77.44 81 LYS A O 1
ATOM 670 N N . SER A 1 82 ? -13.603 -9.427 27.158 1.00 74.69 82 SER A N 1
ATOM 671 C CA . SER A 1 82 ? -13.568 -8.008 26.788 1.00 74.69 82 SER A CA 1
ATOM 672 C C . SER A 1 82 ? -12.380 -7.342 27.490 1.00 74.69 82 SER A C 1
ATOM 674 O O . SER A 1 82 ? -12.268 -7.498 28.710 1.00 74.69 82 SER A O 1
ATOM 676 N N . PRO A 1 83 ? -11.508 -6.627 26.760 1.00 77.19 83 PRO A N 1
ATOM 677 C CA . PRO A 1 83 ? -10.436 -5.858 27.375 1.00 77.19 83 PRO A CA 1
ATOM 678 C C . PRO A 1 83 ? -11.011 -4.722 28.226 1.00 77.19 83 PRO A C 1
ATOM 680 O O . PRO A 1 83 ? -12.163 -4.310 28.036 1.00 77.19 83 PRO A O 1
ATOM 683 N N . GLU A 1 84 ? -10.202 -4.246 29.166 1.00 83.88 84 GLU A N 1
ATOM 684 C CA . GLU A 1 84 ? -10.526 -3.076 29.982 1.00 83.88 84 GLU A CA 1
ATOM 685 C C . GLU A 1 84 ? -10.503 -1.799 29.131 1.00 83.88 84 GLU A C 1
ATOM 687 O O . GLU A 1 84 ? -9.913 -1.765 28.047 1.00 83.88 84 GLU A O 1
ATOM 692 N N . LEU A 1 85 ? -11.170 -0.745 29.604 1.00 82.44 85 LEU A N 1
ATOM 693 C CA . LEU A 1 85 ? -11.348 0.484 28.828 1.00 82.44 85 LEU A CA 1
ATOM 694 C C . LEU A 1 85 ? -10.011 1.168 28.498 1.00 82.44 85 LEU A C 1
ATOM 696 O O . LEU A 1 85 ? -9.786 1.556 27.355 1.00 82.44 85 LEU A O 1
ATOM 700 N N . GLU A 1 86 ? -9.093 1.227 29.467 1.00 84.75 86 GLU A N 1
ATOM 701 C CA . GLU A 1 86 ? -7.745 1.780 29.272 1.00 84.75 86 GLU A CA 1
ATOM 702 C C . GLU A 1 86 ? -6.919 0.966 28.262 1.00 84.75 86 GLU A C 1
ATOM 704 O O . GLU A 1 86 ? -6.163 1.523 27.463 1.00 84.75 86 GLU A O 1
ATOM 709 N N . GLU A 1 87 ? -7.062 -0.364 28.261 1.00 83.94 87 GLU A N 1
ATOM 710 C CA . GLU A 1 87 ? -6.391 -1.224 27.280 1.00 83.94 87 GLU A CA 1
ATOM 711 C C . GLU A 1 87 ? -6.941 -0.993 25.868 1.00 83.94 87 GLU A C 1
ATOM 713 O O . GLU A 1 87 ? -6.169 -0.936 24.907 1.00 83.94 87 GLU A O 1
ATOM 718 N N . LEU A 1 88 ? -8.264 -0.835 25.740 1.00 83.88 88 LEU A N 1
ATOM 719 C CA . LEU A 1 88 ? -8.914 -0.518 24.467 1.00 83.88 88 LEU A CA 1
ATOM 720 C C . LEU A 1 88 ? -8.476 0.844 23.928 1.00 83.88 88 LEU A C 1
ATOM 722 O O . LEU A 1 88 ? -8.250 0.963 22.727 1.00 83.88 88 LEU A O 1
ATOM 726 N N . GLU A 1 89 ? -8.321 1.848 24.791 1.00 87.75 89 GLU A N 1
ATOM 727 C CA . GLU A 1 89 ? -7.836 3.173 24.398 1.00 87.75 89 GLU A CA 1
ATOM 728 C C . GLU A 1 89 ? -6.403 3.124 23.869 1.00 87.75 89 GLU A C 1
ATOM 730 O O . GLU A 1 89 ? -6.130 3.612 22.770 1.00 87.75 89 GLU A O 1
ATOM 735 N N . ARG A 1 90 ? -5.490 2.467 24.596 1.00 88.31 90 ARG A N 1
ATOM 736 C CA . ARG A 1 90 ? -4.100 2.291 24.139 1.00 88.31 90 ARG A CA 1
ATOM 737 C C . ARG A 1 90 ? -4.033 1.573 22.800 1.00 88.31 90 ARG A C 1
ATOM 739 O O . ARG A 1 90 ? -3.234 1.933 21.937 1.00 88.31 90 ARG A O 1
ATOM 746 N N . PHE A 1 91 ? -4.874 0.562 22.624 1.00 86.25 91 PHE A N 1
ATOM 747 C CA . PHE A 1 91 ? -4.938 -0.170 21.375 1.00 86.25 91 PHE A CA 1
ATOM 748 C C . PHE A 1 91 ? -5.515 0.667 20.227 1.00 86.25 91 PHE A C 1
ATOM 750 O O . PHE A 1 91 ? -4.962 0.642 19.130 1.00 86.25 91 PHE A O 1
ATOM 757 N N . ALA A 1 92 ? -6.584 1.433 20.468 1.00 86.94 92 ALA A N 1
ATOM 758 C CA . ALA A 1 92 ? -7.158 2.329 19.468 1.00 86.94 92 ALA A CA 1
ATOM 759 C C . ALA A 1 92 ? -6.118 3.348 18.978 1.00 86.94 92 ALA A C 1
ATOM 761 O O . ALA A 1 92 ? -5.939 3.499 17.772 1.00 86.94 92 ALA A O 1
ATOM 762 N N . LEU A 1 93 ? -5.357 3.950 19.898 1.00 89.00 93 LEU A N 1
ATOM 763 C CA . LEU A 1 93 ? -4.254 4.856 19.561 1.00 89.00 93 LEU A CA 1
ATOM 764 C C . LEU A 1 93 ? -3.161 4.162 18.733 1.00 89.00 93 LEU A C 1
ATOM 766 O O . LEU A 1 93 ? -2.666 4.726 17.759 1.00 89.00 93 LEU A O 1
ATOM 770 N N . SER A 1 94 ? -2.796 2.925 19.085 1.00 90.88 94 SER A N 1
ATOM 771 C CA . SER A 1 94 ? -1.809 2.152 18.320 1.00 90.88 94 SER A CA 1
ATOM 772 C C . SER A 1 94 ? -2.287 1.835 16.901 1.00 90.88 94 SER A C 1
ATOM 774 O O . SER A 1 94 ? -1.494 1.903 15.963 1.00 90.88 94 SER A O 1
ATOM 776 N N . LEU A 1 95 ? -3.564 1.482 16.727 1.00 90.75 95 LEU A N 1
ATOM 777 C CA . LEU A 1 95 ? -4.139 1.227 15.407 1.00 90.75 95 LEU A CA 1
ATOM 778 C C . LEU A 1 95 ? -4.228 2.496 14.561 1.00 90.75 95 LEU A C 1
ATOM 780 O O . LEU A 1 95 ? -3.963 2.442 13.361 1.00 90.75 95 LEU A O 1
ATOM 784 N N . GLU A 1 96 ? -4.573 3.630 15.170 1.00 90.94 96 GLU A N 1
ATOM 785 C CA . GLU A 1 96 ? -4.576 4.932 14.501 1.00 90.94 96 GLU A CA 1
ATOM 786 C C . GLU A 1 96 ? -3.170 5.311 14.002 1.00 90.94 96 GLU A C 1
ATOM 788 O O . GLU A 1 96 ? -3.030 5.735 12.853 1.00 90.94 96 GLU A O 1
ATOM 793 N N . ASP A 1 97 ? -2.122 5.087 14.803 1.00 92.94 97 ASP A N 1
ATOM 794 C CA . ASP A 1 97 ? -0.726 5.305 14.386 1.00 92.94 97 ASP A CA 1
ATOM 795 C C . ASP A 1 97 ? -0.326 4.386 13.218 1.00 92.94 97 ASP A C 1
ATOM 797 O O . ASP A 1 97 ? 0.190 4.858 12.200 1.00 92.94 97 ASP A O 1
ATOM 801 N N . HIS A 1 98 ? -0.626 3.083 13.294 1.00 90.38 98 HIS A N 1
ATOM 802 C CA . HIS A 1 98 ? -0.371 2.162 12.178 1.00 90.38 98 HIS A CA 1
ATOM 803 C C . HIS A 1 98 ? -1.110 2.584 10.900 1.00 90.38 98 HIS A C 1
ATOM 805 O O . HIS A 1 98 ? -0.529 2.566 9.812 1.00 90.38 98 HIS A O 1
ATOM 811 N N . LEU A 1 99 ? -2.361 3.033 11.024 1.00 92.06 99 LEU A N 1
ATOM 812 C CA . LEU A 1 99 ? -3.163 3.502 9.900 1.00 92.06 99 LEU A CA 1
ATOM 813 C C . LEU A 1 99 ? -2.577 4.762 9.247 1.00 92.06 99 LEU A C 1
ATOM 815 O O . LEU A 1 99 ? -2.539 4.853 8.015 1.00 92.06 99 LEU A O 1
ATOM 819 N N . GLN A 1 100 ? -2.083 5.707 10.049 1.00 93.56 100 GLN A N 1
ATOM 820 C CA . GLN A 1 100 ? -1.408 6.908 9.553 1.00 93.56 100 GLN A CA 1
ATOM 821 C C . GLN A 1 100 ? -0.099 6.571 8.830 1.00 93.56 100 GLN A C 1
ATOM 823 O O . GLN A 1 100 ? 0.161 7.100 7.745 1.00 93.56 100 GLN A O 1
ATOM 828 N N . ARG A 1 101 ? 0.705 5.652 9.379 1.00 93.62 101 ARG A N 1
ATOM 829 C CA . ARG A 1 101 ? 1.945 5.183 8.736 1.00 93.62 101 ARG A CA 1
ATOM 830 C C . ARG A 1 101 ? 1.666 4.486 7.408 1.00 93.62 101 ARG A C 1
ATOM 832 O O . ARG A 1 101 ? 2.330 4.785 6.415 1.00 93.62 101 ARG A O 1
ATOM 839 N N . ALA A 1 102 ? 0.664 3.606 7.374 1.00 92.50 102 ALA A N 1
ATOM 840 C CA . ALA A 1 102 ? 0.235 2.937 6.151 1.00 92.50 102 ALA A CA 1
ATOM 841 C C . ALA A 1 102 ? -0.217 3.954 5.091 1.00 92.50 102 ALA A C 1
ATOM 843 O O . ALA A 1 102 ? 0.222 3.871 3.944 1.00 92.50 102 ALA A O 1
ATOM 844 N N . LEU A 1 103 ? -1.006 4.966 5.474 1.00 93.44 103 LEU A N 1
ATOM 845 C CA . LEU A 1 103 ? -1.445 6.023 4.558 1.00 93.44 103 LEU A CA 1
ATOM 846 C C . LEU A 1 103 ? -0.260 6.783 3.952 1.00 93.44 103 LEU A C 1
ATOM 848 O O . LEU A 1 103 ? -0.189 6.941 2.732 1.00 93.44 103 LEU A O 1
ATOM 852 N N . ALA A 1 104 ? 0.677 7.229 4.791 1.00 94.06 104 ALA A N 1
ATOM 853 C CA . ALA A 1 104 ? 1.858 7.960 4.340 1.00 94.06 104 ALA A CA 1
ATOM 854 C C . ALA A 1 104 ? 2.687 7.128 3.348 1.00 94.06 104 ALA A C 1
ATOM 856 O O . ALA A 1 104 ? 3.112 7.631 2.303 1.00 94.06 104 ALA A O 1
ATOM 857 N N . GLN A 1 105 ? 2.859 5.834 3.628 1.00 93.88 105 GLN A N 1
ATOM 858 C CA . GLN A 1 105 ? 3.587 4.921 2.753 1.00 93.88 105 GLN A CA 1
ATOM 859 C C . GLN A 1 105 ? 2.855 4.674 1.422 1.00 93.88 105 GLN A C 1
ATOM 861 O O . GLN A 1 105 ? 3.497 4.643 0.367 1.00 93.88 105 GLN A O 1
ATOM 866 N N . ILE A 1 106 ? 1.525 4.550 1.432 1.00 91.88 106 ILE A N 1
ATOM 867 C CA . ILE A 1 106 ? 0.709 4.386 0.216 1.00 91.88 106 ILE A CA 1
ATOM 868 C C . ILE A 1 106 ? 0.782 5.641 -0.659 1.00 91.88 106 ILE A C 1
ATOM 870 O O . ILE A 1 106 ? 0.961 5.539 -1.876 1.00 91.88 106 ILE A O 1
ATOM 874 N N . GLN A 1 107 ? 0.698 6.828 -0.055 1.00 92.56 107 GLN A N 1
ATOM 875 C CA . GLN A 1 107 ? 0.839 8.103 -0.762 1.00 92.56 107 GLN A CA 1
ATOM 876 C C . GLN A 1 107 ? 2.226 8.235 -1.394 1.00 92.56 107 GLN A C 1
ATOM 878 O O . GLN A 1 107 ? 2.343 8.522 -2.585 1.00 92.56 107 GLN A O 1
ATOM 883 N N . HIS A 1 108 ? 3.277 7.943 -0.629 1.00 92.06 108 HIS A N 1
ATOM 884 C CA . HIS A 1 108 ? 4.647 7.939 -1.130 1.00 92.06 108 HIS A CA 1
ATOM 885 C C . HIS A 1 108 ? 4.844 6.944 -2.286 1.00 92.06 108 HIS A C 1
ATOM 887 O O . HIS A 1 108 ? 5.454 7.279 -3.302 1.00 92.06 108 HIS A O 1
ATOM 893 N N . THR A 1 109 ? 4.281 5.740 -2.172 1.00 91.44 109 THR A N 1
ATOM 894 C CA . THR A 1 109 ? 4.329 4.725 -3.234 1.00 91.44 109 THR A CA 1
ATOM 895 C C . THR A 1 109 ? 3.582 5.186 -4.486 1.00 91.44 109 THR A C 1
ATOM 897 O O . THR A 1 109 ? 4.062 4.980 -5.598 1.00 91.44 109 THR A O 1
ATOM 900 N N . SER A 1 110 ? 2.445 5.865 -4.319 1.00 90.50 110 SER A N 1
ATOM 901 C CA . SER A 1 110 ? 1.663 6.418 -5.432 1.00 90.50 110 SER A CA 1
ATOM 902 C C . SER A 1 110 ? 2.442 7.497 -6.187 1.00 90.50 110 SER A C 1
ATOM 904 O O . SER A 1 110 ? 2.522 7.441 -7.410 1.00 90.50 110 SER A O 1
ATOM 906 N N . LEU A 1 111 ? 3.100 8.413 -5.468 1.00 90.38 111 LEU A N 1
ATOM 907 C CA . LEU A 1 111 ? 3.955 9.447 -6.066 1.00 90.38 111 LEU A CA 1
ATOM 908 C C . LEU A 1 111 ? 5.155 8.848 -6.811 1.00 90.38 111 LEU A C 1
ATOM 910 O O . LEU A 1 111 ? 5.503 9.298 -7.899 1.00 90.38 111 LEU A O 1
ATOM 914 N N . LYS A 1 112 ? 5.773 7.798 -6.256 1.00 89.31 112 LYS A N 1
ATOM 915 C CA . LYS A 1 112 ? 6.851 7.066 -6.938 1.00 89.31 112 LYS A CA 1
ATOM 916 C C . LYS A 1 112 ? 6.380 6.349 -8.205 1.00 89.31 112 LYS A C 1
ATOM 918 O O . LYS A 1 112 ? 7.178 6.169 -9.121 1.00 89.31 112 LYS A O 1
ATOM 923 N N . ALA A 1 113 ? 5.115 5.936 -8.264 1.00 88.19 113 ALA A N 1
ATOM 924 C CA . ALA A 1 113 ? 4.568 5.227 -9.413 1.00 88.19 113 ALA A CA 1
ATOM 925 C C . ALA A 1 113 ? 4.335 6.141 -10.625 1.00 88.19 113 ALA A C 1
ATOM 927 O O . ALA A 1 113 ? 4.484 5.681 -11.754 1.00 88.19 113 ALA A O 1
ATOM 928 N N . GLU A 1 114 ? 4.004 7.420 -10.422 1.00 88.06 114 GLU A N 1
ATOM 929 C CA . GLU A 1 114 ? 3.703 8.374 -11.503 1.00 88.06 114 GLU A CA 1
ATOM 930 C C . GLU A 1 114 ? 4.761 8.424 -12.626 1.00 88.06 114 GLU A C 1
ATOM 932 O O . GLU A 1 114 ? 4.393 8.208 -13.784 1.00 88.06 114 GLU A O 1
ATOM 937 N N . PRO A 1 115 ? 6.063 8.646 -12.348 1.00 86.00 115 PRO A N 1
ATOM 938 C CA . PRO A 1 115 ? 7.085 8.714 -13.396 1.00 86.00 115 PRO A CA 1
ATOM 939 C C . PRO A 1 115 ? 7.404 7.359 -14.041 1.00 86.00 115 PRO A C 1
ATOM 941 O O . PRO A 1 115 ? 7.946 7.328 -15.145 1.00 86.00 115 PRO A O 1
ATOM 944 N N . VAL A 1 116 ? 7.101 6.249 -13.362 1.00 85.81 116 VAL A N 1
ATOM 945 C CA . VAL A 1 116 ? 7.292 4.893 -13.896 1.00 85.81 116 VAL A CA 1
ATOM 946 C C . VAL A 1 116 ? 6.144 4.558 -14.850 1.00 85.81 116 VAL A C 1
ATOM 948 O O . VAL A 1 116 ? 6.378 4.089 -15.959 1.00 85.81 116 VAL A O 1
ATOM 951 N N . LEU A 1 117 ? 4.906 4.897 -14.477 1.00 85.69 117 LEU A N 1
ATOM 952 C CA . LEU A 1 117 ? 3.704 4.651 -15.276 1.00 85.69 117 LEU A CA 1
ATOM 953 C C . LEU A 1 117 ? 3.729 5.339 -16.645 1.00 85.69 117 LEU A C 1
ATOM 955 O O . LEU A 1 117 ? 3.185 4.789 -17.595 1.00 85.69 117 LEU A O 1
ATOM 959 N N . THR A 1 118 ? 4.345 6.518 -16.765 1.00 83.19 118 THR A N 1
ATOM 960 C CA . THR A 1 118 ? 4.448 7.243 -18.046 1.00 83.19 118 THR A CA 1
ATOM 961 C C . THR A 1 118 ? 5.435 6.614 -19.027 1.00 83.19 118 THR A C 1
ATOM 963 O O . THR A 1 118 ? 5.380 6.912 -20.218 1.00 83.19 118 THR A O 1
ATOM 966 N N . GLN A 1 119 ? 6.335 5.759 -18.538 1.00 82.00 119 GLN A N 1
ATOM 967 C CA . GLN A 1 119 ? 7.384 5.105 -19.326 1.00 82.00 119 GLN A CA 1
ATOM 968 C C . GLN A 1 119 ? 7.089 3.618 -19.575 1.00 82.00 119 GLN A C 1
ATOM 970 O O . GLN A 1 119 ? 7.805 2.958 -20.327 1.00 82.00 119 GLN A O 1
ATOM 975 N N . MET A 1 120 ? 6.036 3.089 -18.950 1.00 83.19 120 MET A N 1
ATOM 976 C CA . MET A 1 120 ? 5.577 1.715 -19.115 1.00 83.19 120 MET A CA 1
ATOM 977 C C . MET A 1 120 ? 4.581 1.578 -20.267 1.00 83.19 120 MET A C 1
ATOM 979 O O . MET A 1 120 ? 3.895 2.519 -20.653 1.00 83.19 120 MET A O 1
ATOM 983 N N . ASP A 1 121 ? 4.468 0.352 -20.771 1.00 87.88 121 ASP A N 1
ATOM 984 C CA . ASP A 1 121 ? 3.380 -0.037 -21.664 1.00 87.88 121 ASP A CA 1
ATOM 985 C C . ASP A 1 121 ? 2.020 -0.003 -20.939 1.00 87.88 121 ASP A C 1
ATOM 987 O O . ASP A 1 121 ? 1.945 -0.282 -19.736 1.00 87.88 121 ASP A O 1
ATOM 991 N N . GLU A 1 122 ? 0.940 0.304 -21.662 1.00 88.38 122 GLU A N 1
ATOM 992 C CA . GLU A 1 122 ? -0.380 0.578 -21.069 1.00 88.38 122 GLU A CA 1
ATOM 993 C C . GLU A 1 122 ? -0.949 -0.643 -20.329 1.00 88.38 122 GLU A C 1
ATOM 995 O O . GLU A 1 122 ? -1.607 -0.496 -19.294 1.00 88.38 122 GLU A O 1
ATOM 1000 N N . GLU A 1 123 ? -0.661 -1.861 -20.803 1.00 88.19 123 GLU A N 1
ATOM 1001 C CA . GLU A 1 123 ? -1.091 -3.092 -20.133 1.00 88.19 123 GLU A CA 1
ATOM 1002 C C . GLU A 1 123 ? -0.431 -3.230 -18.752 1.00 88.19 123 GLU A C 1
ATOM 1004 O O . GLU A 1 123 ? -1.111 -3.430 -17.740 1.00 88.19 123 GLU A O 1
ATOM 1009 N N . LYS A 1 124 ? 0.892 -3.044 -18.685 1.00 84.81 124 LYS A N 1
ATOM 1010 C CA . LYS A 1 124 ? 1.646 -3.098 -17.424 1.00 84.81 124 LYS A CA 1
ATOM 1011 C C . LYS A 1 124 ? 1.261 -1.952 -16.492 1.00 84.81 124 LYS A C 1
ATOM 1013 O O . LYS A 1 124 ? 1.079 -2.169 -15.293 1.00 84.81 124 LYS A O 1
ATOM 1018 N N . ALA A 1 125 ? 1.076 -0.752 -17.041 1.00 86.88 125 ALA A N 1
ATOM 1019 C CA . ALA A 1 125 ? 0.625 0.411 -16.289 1.00 86.88 125 ALA A CA 1
ATOM 1020 C C . ALA A 1 125 ? -0.762 0.175 -15.669 1.00 86.88 125 ALA A C 1
ATOM 1022 O O . ALA A 1 125 ? -0.991 0.493 -14.500 1.00 86.88 125 ALA A O 1
ATOM 1023 N N . SER A 1 126 ? -1.677 -0.451 -16.413 1.00 88.06 126 SER A N 1
ATOM 1024 C CA . SER A 1 126 ? -3.009 -0.818 -15.924 1.00 88.06 126 SER A CA 1
ATOM 1025 C C . SER A 1 126 ? -2.949 -1.846 -14.792 1.00 88.06 126 SER A C 1
ATOM 1027 O O . SER A 1 126 ? -3.631 -1.677 -13.778 1.00 88.06 126 SER A O 1
ATOM 1029 N N . GLN A 1 127 ? -2.096 -2.870 -14.909 1.00 90.06 127 GLN A N 1
ATOM 1030 C CA . GLN A 1 127 ? -1.884 -3.852 -13.838 1.00 90.06 127 GLN A CA 1
ATOM 1031 C C . GLN A 1 127 ? -1.333 -3.194 -12.564 1.00 90.06 127 GLN A C 1
ATOM 1033 O O . GLN A 1 127 ? -1.837 -3.443 -11.466 1.00 90.06 127 GLN A O 1
ATOM 1038 N N . LEU A 1 128 ? -0.340 -2.311 -12.702 1.00 88.94 128 LEU A N 1
ATOM 1039 C CA . LEU A 1 128 ? 0.253 -1.576 -11.585 1.00 88.94 128 LEU A CA 1
ATOM 1040 C C . LEU A 1 128 ? -0.767 -0.650 -10.903 1.00 88.94 128 LEU A C 1
ATOM 1042 O O . LEU A 1 128 ? -0.906 -0.682 -9.679 1.00 88.94 128 LEU A O 1
ATOM 1046 N N . ARG A 1 129 ? -1.550 0.109 -11.683 1.00 89.56 129 ARG A N 1
ATOM 1047 C CA . ARG A 1 129 ? -2.665 0.922 -11.164 1.00 89.56 129 ARG A CA 1
ATOM 1048 C C . ARG A 1 129 ? -3.689 0.063 -10.420 1.00 89.56 129 ARG A C 1
ATOM 1050 O O . ARG A 1 129 ? -4.170 0.477 -9.369 1.00 89.56 129 ARG A O 1
ATOM 1057 N N . GLY A 1 130 ? -4.003 -1.128 -10.932 1.00 91.75 130 GLY A N 1
ATOM 1058 C CA . GLY A 1 130 ? -4.897 -2.082 -10.271 1.00 91.75 130 GLY A CA 1
ATOM 1059 C C . GLY A 1 130 ? -4.362 -2.546 -8.915 1.00 91.75 130 GLY A C 1
ATOM 1060 O O . GLY A 1 130 ? -5.092 -2.545 -7.925 1.00 91.75 130 GLY A O 1
ATOM 1061 N N . ARG A 1 131 ? -3.066 -2.869 -8.837 1.00 91.56 131 ARG A N 1
ATOM 1062 C CA . ARG A 1 131 ? -2.409 -3.254 -7.578 1.00 91.56 131 ARG A CA 1
ATOM 1063 C C . ARG A 1 131 ? -2.387 -2.109 -6.560 1.00 91.56 131 ARG A C 1
ATOM 1065 O O . ARG A 1 131 ? -2.692 -2.352 -5.397 1.00 91.56 131 ARG A O 1
ATOM 1072 N N . LEU A 1 132 ? -2.057 -0.884 -6.981 1.00 91.06 132 LEU A N 1
ATOM 1073 C CA . LEU A 1 132 ? -2.080 0.304 -6.111 1.00 91.06 132 LEU A CA 1
ATOM 1074 C C . LEU A 1 132 ? -3.492 0.620 -5.616 1.00 91.06 132 LEU A C 1
ATOM 1076 O O . LEU A 1 132 ? -3.679 0.929 -4.442 1.00 91.06 132 LEU A O 1
ATOM 1080 N N . ARG A 1 133 ? -4.490 0.491 -6.498 1.00 93.12 133 ARG A N 1
ATOM 1081 C CA . ARG A 1 133 ? -5.898 0.659 -6.136 1.00 93.12 133 ARG A CA 1
ATOM 1082 C C . ARG A 1 133 ? -6.318 -0.338 -5.061 1.00 93.12 133 ARG A C 1
ATOM 1084 O O . ARG A 1 133 ? -6.892 0.090 -4.073 1.00 93.12 133 ARG A O 1
ATOM 1091 N N . ASN A 1 134 ? -5.982 -1.618 -5.225 1.00 94.12 134 ASN A N 1
ATOM 1092 C CA . ASN A 1 134 ? -6.300 -2.652 -4.240 1.00 94.12 134 ASN A CA 1
ATOM 1093 C C . ASN A 1 134 ? -5.693 -2.321 -2.862 1.00 94.12 134 ASN A C 1
ATOM 1095 O O . ASN A 1 134 ? -6.402 -2.323 -1.864 1.00 94.12 134 ASN A O 1
ATOM 1099 N N . ILE A 1 135 ? -4.419 -1.911 -2.812 1.00 92.81 135 ILE A N 1
ATOM 1100 C CA . ILE A 1 135 ? -3.773 -1.476 -1.558 1.00 92.81 135 ILE A CA 1
ATOM 1101 C C . ILE A 1 135 ? -4.537 -0.301 -0.916 1.00 92.81 135 ILE A C 1
ATOM 1103 O O . ILE A 1 135 ? -4.763 -0.288 0.293 1.00 92.81 135 ILE A O 1
ATOM 1107 N N . GLY A 1 136 ? -4.960 0.683 -1.715 1.00 91.69 136 GLY A N 1
ATOM 1108 C CA . GLY A 1 136 ? -5.756 1.812 -1.225 1.00 91.69 136 GLY A CA 1
ATOM 1109 C C . GLY A 1 136 ? -7.160 1.417 -0.748 1.00 91.69 136 GLY A C 1
ATOM 1110 O O . GLY A 1 136 ? -7.650 1.964 0.238 1.00 91.69 136 GLY A O 1
ATOM 1111 N N . GLU A 1 137 ? -7.803 0.463 -1.420 1.00 94.56 137 GLU A N 1
ATOM 1112 C CA . GLU A 1 137 ? -9.107 -0.085 -1.027 1.00 94.56 137 GLU A CA 1
ATOM 1113 C C . GLU A 1 137 ? -9.007 -0.842 0.303 1.00 94.56 137 GLU A C 1
ATOM 1115 O O . GLU A 1 137 ? -9.780 -0.551 1.213 1.00 94.56 137 GLU A O 1
ATOM 1120 N N . GLN A 1 138 ? -7.997 -1.702 0.468 1.00 93.31 138 GLN A N 1
ATOM 1121 C CA . GLN A 1 138 ? -7.720 -2.402 1.729 1.00 93.31 138 GLN A CA 1
ATOM 1122 C C . GLN A 1 138 ? -7.47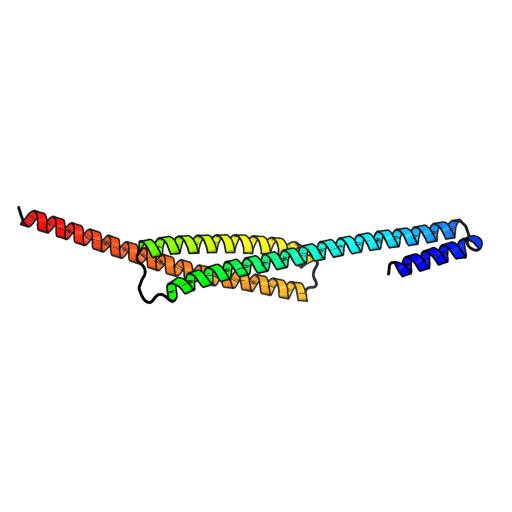5 -1.427 2.885 1.00 93.31 138 GLN A C 1
ATOM 1124 O O . GLN A 1 138 ? -8.052 -1.569 3.962 1.00 93.31 138 GLN A O 1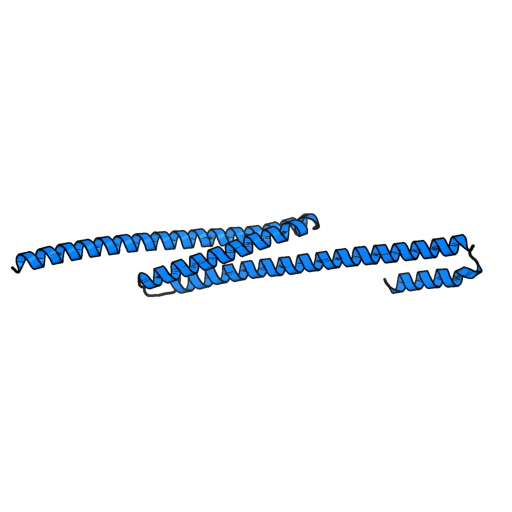
ATOM 1129 N N . TRP A 1 139 ? -6.665 -0.387 2.664 1.00 94.94 139 TRP A N 1
ATOM 1130 C CA . TRP A 1 139 ? -6.451 0.653 3.671 1.00 94.94 139 TRP A CA 1
ATOM 1131 C C . TRP A 1 139 ? -7.766 1.320 4.096 1.00 94.94 139 TRP A C 1
ATOM 1133 O O . TRP A 1 139 ? -8.003 1.524 5.285 1.00 94.94 139 TRP A O 1
ATOM 1143 N N . LYS A 1 140 ? -8.651 1.614 3.137 1.00 93.88 140 LYS A N 1
ATOM 1144 C CA . LYS A 1 140 ? -9.957 2.230 3.404 1.00 93.88 140 LYS A CA 1
ATOM 1145 C C . LYS A 1 140 ? -10.896 1.297 4.173 1.00 93.88 140 LYS A C 1
ATOM 1147 O O . LYS A 1 140 ? -11.681 1.757 5.002 1.00 93.88 140 LYS A O 1
ATOM 1152 N N . GLU A 1 141 ? -10.838 -0.005 3.913 1.00 94.44 141 GLU A N 1
ATOM 1153 C CA . GLU A 1 141 ? -11.563 -1.003 4.704 1.00 94.44 141 GLU A CA 1
ATOM 1154 C C . GLU A 1 141 ? -11.088 -0.993 6.160 1.00 94.44 141 GLU A C 1
ATOM 1156 O O . GLU A 1 141 ? -11.914 -0.862 7.069 1.00 94.44 141 GLU A O 1
ATOM 1161 N N . TYR A 1 142 ? -9.771 -1.016 6.387 1.00 92.00 142 TYR A N 1
ATOM 1162 C CA . TYR A 1 142 ? -9.206 -0.906 7.732 1.00 92.00 142 TYR A CA 1
ATOM 1163 C C . TYR A 1 142 ? -9.552 0.423 8.412 1.00 92.00 142 TYR A C 1
ATOM 1165 O O . TYR A 1 142 ? -9.899 0.423 9.592 1.00 92.00 142 TYR A O 1
ATOM 1173 N N . GLU A 1 143 ? -9.549 1.540 7.681 1.00 94.25 143 GLU A N 1
ATOM 1174 C CA . GLU A 1 143 ? -9.981 2.847 8.195 1.00 94.25 143 GLU A CA 1
ATOM 1175 C C . GLU A 1 143 ? -11.408 2.799 8.739 1.00 94.25 143 GLU A C 1
ATOM 1177 O O . GLU A 1 143 ? -11.670 3.265 9.850 1.00 94.25 143 GLU A O 1
ATOM 1182 N N . ASN A 1 144 ? -12.330 2.196 7.989 1.00 93.12 144 ASN A N 1
ATOM 1183 C CA . ASN A 1 144 ? -13.718 2.079 8.418 1.00 93.12 144 ASN A CA 1
ATOM 1184 C C . ASN A 1 144 ? -13.856 1.195 9.663 1.00 93.12 144 ASN A C 1
ATOM 1186 O O . ASN A 1 144 ? -14.594 1.553 10.583 1.00 93.12 144 ASN A O 1
ATOM 1190 N N . ILE A 1 145 ? -13.130 0.073 9.721 1.00 91.12 145 ILE A N 1
ATOM 1191 C CA . ILE A 1 145 ? -13.135 -0.830 10.882 1.00 91.12 145 ILE A CA 1
ATOM 1192 C C . ILE A 1 145 ? -12.596 -0.113 12.126 1.00 91.12 145 ILE A C 1
ATOM 1194 O O . ILE A 1 145 ? -13.203 -0.190 13.197 1.00 91.12 145 ILE A O 1
ATOM 1198 N N . ILE A 1 146 ? -11.477 0.602 11.991 1.00 90.19 146 ILE A N 1
ATOM 1199 C CA . ILE A 1 146 ? -10.837 1.326 13.095 1.00 90.19 146 ILE A CA 1
ATOM 1200 C C . ILE A 1 146 ? -11.731 2.466 13.576 1.00 90.19 146 ILE A C 1
ATOM 1202 O O . ILE A 1 146 ? -11.968 2.582 14.778 1.00 90.19 146 ILE A O 1
ATOM 1206 N N . ARG A 1 147 ? -12.303 3.255 12.658 1.00 90.75 147 ARG A N 1
ATOM 1207 C CA . ARG A 1 147 ? -13.239 4.338 12.996 1.00 90.75 147 ARG A CA 1
ATOM 1208 C C . ARG A 1 147 ? -14.471 3.809 13.731 1.00 90.75 147 ARG A C 1
ATOM 1210 O O . ARG A 1 147 ? -14.911 4.418 14.702 1.00 90.75 147 ARG A O 1
ATOM 1217 N N . GLU A 1 148 ? -15.004 2.666 13.310 1.00 90.31 148 GLU A N 1
ATOM 1218 C CA . GLU A 1 148 ? -16.131 2.026 13.990 1.00 90.31 148 GLU A CA 1
ATOM 1219 C C . GLU A 1 148 ? -15.756 1.528 15.393 1.00 90.31 148 GLU A C 1
ATOM 1221 O O . GLU A 1 148 ? -16.511 1.736 16.344 1.00 90.31 148 GLU A O 1
ATOM 1226 N N . LYS A 1 149 ? -14.583 0.902 15.556 1.00 86.38 149 LYS A N 1
ATOM 1227 C CA . LYS A 1 149 ? -14.089 0.490 16.880 1.00 86.38 149 LYS A CA 1
ATOM 1228 C C . LYS A 1 149 ? -13.860 1.696 17.793 1.00 86.38 149 LYS A C 1
ATOM 1230 O O . LYS A 1 149 ? -14.215 1.619 18.968 1.00 86.38 149 LYS A O 1
ATOM 1235 N N . ARG A 1 150 ? -13.340 2.807 17.260 1.00 88.88 150 ARG A N 1
ATOM 1236 C CA . ARG A 1 150 ? -13.156 4.055 18.008 1.00 88.88 150 ARG A CA 1
ATOM 1237 C C . ARG A 1 150 ? -14.484 4.624 18.490 1.00 88.88 150 ARG A C 1
ATOM 1239 O O . ARG A 1 150 ? -14.628 4.885 19.676 1.00 88.88 150 ARG A O 1
ATOM 1246 N N . ARG A 1 151 ? -15.482 4.701 17.605 1.00 89.75 151 ARG A N 1
ATOM 1247 C CA . ARG A 1 151 ? -16.835 5.148 17.960 1.00 89.75 151 ARG A CA 1
ATOM 1248 C C . ARG A 1 151 ? -17.417 4.347 19.127 1.00 89.75 151 ARG A C 1
ATOM 1250 O O . ARG A 1 151 ? -17.896 4.930 20.090 1.00 89.75 151 ARG A O 1
ATOM 1257 N N . ARG A 1 152 ? -17.325 3.014 19.072 1.00 87.94 152 ARG A N 1
ATOM 1258 C CA . ARG A 1 152 ? -17.806 2.137 20.156 1.00 87.94 152 ARG A CA 1
ATOM 1259 C C . ARG A 1 152 ? -17.043 2.329 21.463 1.00 87.94 152 ARG A C 1
ATOM 1261 O O . ARG A 1 152 ? -17.605 2.116 22.530 1.00 87.94 152 ARG A O 1
ATOM 1268 N N . LEU A 1 153 ? -15.753 2.650 21.390 1.00 87.94 153 LEU A N 1
ATOM 1269 C CA . LEU A 1 153 ? -14.961 2.960 22.573 1.00 87.94 153 LEU A CA 1
ATOM 1270 C C . LEU A 1 153 ? -15.436 4.272 23.208 1.00 87.94 153 LEU A C 1
ATOM 1272 O O . LEU A 1 153 ? -15.667 4.298 24.413 1.00 87.94 153 LEU A O 1
ATOM 1276 N N . ASP A 1 154 ? -15.634 5.314 22.402 1.00 89.38 154 ASP A N 1
ATOM 1277 C CA . ASP A 1 154 ? -16.120 6.613 22.874 1.00 89.38 154 ASP A CA 1
ATOM 1278 C C . ASP A 1 154 ? -17.528 6.495 23.503 1.00 89.38 154 ASP A C 1
ATOM 1280 O O . ASP A 1 154 ? -17.781 7.082 24.554 1.00 89.38 154 ASP A O 1
ATOM 1284 N N . GLU A 1 155 ? -18.415 5.666 22.932 1.00 90.62 155 GLU A N 1
ATOM 1285 C CA . GLU A 1 155 ? -19.723 5.324 23.526 1.00 90.62 155 GLU A CA 1
ATOM 1286 C C . GLU A 1 155 ? -19.566 4.683 24.917 1.00 90.62 155 GLU A C 1
ATOM 1288 O O . GLU A 1 155 ? -20.199 5.116 25.875 1.00 90.62 155 GLU A O 1
ATOM 1293 N N . ARG A 1 156 ? -18.653 3.714 25.077 1.00 89.00 156 ARG A N 1
ATOM 1294 C CA . ARG A 1 156 ? -18.406 3.080 26.386 1.00 89.00 156 ARG A CA 1
ATOM 1295 C C . ARG A 1 156 ? -17.818 4.043 27.420 1.00 89.00 156 ARG A C 1
ATOM 1297 O O . ARG A 1 156 ? -18.100 3.897 28.607 1.00 89.00 156 ARG A O 1
ATOM 1304 N N . PHE A 1 157 ? -16.986 4.995 26.995 1.00 88.50 157 PHE A N 1
ATOM 1305 C CA . PHE A 1 157 ? -16.485 6.050 27.881 1.00 88.50 157 PHE A CA 1
ATOM 1306 C C . PHE A 1 157 ? -17.625 6.945 28.379 1.00 88.50 157 PHE A C 1
ATOM 1308 O O . PHE A 1 157 ? -17.640 7.299 29.559 1.00 88.50 157 PHE A O 1
ATOM 1315 N N . ALA A 1 158 ? -18.583 7.280 27.509 1.00 90.50 158 ALA A N 1
ATOM 1316 C CA . ALA A 1 158 ? -19.771 8.034 27.899 1.00 90.50 158 ALA A CA 1
ATOM 1317 C C . ALA A 1 158 ? -20.606 7.256 28.929 1.00 90.50 158 ALA A C 1
ATOM 1319 O O . ALA A 1 158 ? -20.868 7.788 30.007 1.00 90.50 158 ALA A O 1
ATOM 1320 N N . ASP A 1 159 ? -20.896 5.977 28.663 1.00 90.88 159 ASP A N 1
ATOM 1321 C CA . ASP A 1 159 ? -21.637 5.105 29.586 1.00 90.88 159 ASP A CA 1
ATOM 1322 C C . ASP A 1 159 ? -20.952 5.012 30.964 1.00 90.88 159 ASP A C 1
ATOM 1324 O O . ASP A 1 159 ? -21.599 5.106 32.009 1.00 90.88 159 ASP A O 1
ATOM 1328 N N . GLN A 1 160 ? -19.620 4.851 30.992 1.00 89.44 160 GLN A N 1
ATOM 1329 C CA . GLN A 1 160 ? -18.866 4.788 32.248 1.00 89.44 160 GLN A CA 1
ATOM 1330 C C . GLN A 1 160 ? -18.895 6.122 33.004 1.00 89.44 160 GLN A C 1
ATOM 1332 O O . GLN A 1 160 ? -18.969 6.130 34.234 1.00 89.44 160 GLN A O 1
ATOM 1337 N N . SER A 1 161 ? -18.848 7.248 32.290 1.00 90.00 161 SER A N 1
ATOM 1338 C CA . SER A 1 161 ? -18.971 8.569 32.905 1.00 90.00 161 SER A CA 1
ATOM 1339 C C . SER A 1 161 ? -20.361 8.789 33.503 1.00 90.00 161 SER A C 1
ATOM 1341 O O . SER A 1 161 ? -20.455 9.340 34.598 1.00 90.00 161 SER A O 1
ATOM 1343 N N . GLU A 1 162 ? -21.425 8.370 32.816 1.00 93.31 162 GLU A N 1
ATOM 1344 C CA . GLU A 1 162 ? -22.799 8.458 33.322 1.00 93.31 162 GLU A CA 1
ATOM 1345 C C . GLU A 1 162 ? -22.977 7.609 34.583 1.00 93.31 162 GLU A C 1
ATOM 1347 O O . GLU A 1 162 ? -23.445 8.118 35.603 1.00 93.31 162 GLU A O 1
ATOM 1352 N N . LEU A 1 163 ? -22.504 6.359 34.560 1.00 92.44 163 LEU A N 1
ATOM 1353 C CA . LEU A 1 163 ? -22.556 5.472 35.721 1.00 92.44 163 LEU A CA 1
ATOM 1354 C C . LEU A 1 163 ? -21.793 6.048 36.922 1.00 92.44 163 LEU A C 1
ATOM 1356 O O . LEU A 1 163 ? -22.284 5.999 38.050 1.00 92.44 163 LEU A O 1
ATOM 1360 N N . ASN A 1 164 ? -20.600 6.604 36.695 1.00 92.12 164 ASN A N 1
ATOM 1361 C CA . ASN A 1 164 ? -19.827 7.239 37.762 1.00 92.12 164 ASN A CA 1
ATOM 1362 C C . ASN A 1 164 ? -20.585 8.425 38.373 1.00 92.12 164 ASN A C 1
ATOM 1364 O O . ASN A 1 164 ? -20.653 8.522 39.597 1.00 92.12 164 ASN A O 1
ATOM 1368 N N . ASN A 1 165 ? -21.217 9.267 37.550 1.00 92.75 165 ASN A N 1
ATOM 1369 C CA . ASN A 1 165 ? -22.034 10.381 38.038 1.00 92.75 165 ASN A CA 1
ATOM 1370 C C . ASN A 1 165 ? -23.213 9.890 38.898 1.00 92.75 165 ASN A C 1
ATOM 1372 O O . ASN A 1 165 ? -23.499 10.464 39.949 1.00 92.75 165 ASN A O 1
ATOM 1376 N N . GLU A 1 166 ? -23.897 8.817 38.488 1.00 93.38 166 GLU A N 1
ATOM 1377 C CA . GLU A 1 166 ? -24.988 8.228 39.276 1.00 93.38 166 GLU A CA 1
ATOM 1378 C C . GLU A 1 166 ? -24.499 7.656 40.612 1.00 93.38 166 GLU A C 1
ATOM 1380 O O . GLU A 1 166 ? -25.145 7.849 41.646 1.00 93.38 166 GLU A O 1
ATOM 1385 N N . ILE A 1 167 ? -23.341 6.989 40.621 1.00 93.12 167 ILE A N 1
ATOM 1386 C CA . ILE A 1 167 ? -22.723 6.471 41.847 1.00 93.12 167 ILE A CA 1
ATOM 1387 C C . ILE A 1 167 ? -22.361 7.618 42.795 1.00 93.12 167 ILE A C 1
ATOM 1389 O O . ILE A 1 167 ? -22.650 7.527 43.989 1.00 93.12 167 ILE A O 1
ATOM 1393 N N . GLU A 1 168 ? -21.765 8.698 42.289 1.00 92.12 168 GLU A N 1
ATOM 1394 C CA . GLU A 1 168 ? -21.438 9.885 43.087 1.00 92.12 168 GLU A CA 1
ATOM 1395 C C . GLU A 1 168 ? -22.694 10.521 43.699 1.00 92.12 168 GLU A C 1
ATOM 1397 O O . GLU A 1 168 ? -22.700 10.861 44.885 1.00 92.12 168 GLU A O 1
ATOM 1402 N N . LEU A 1 169 ? -23.788 10.610 42.934 1.00 93.12 169 LEU A N 1
ATOM 1403 C CA . LEU A 1 169 ? -25.080 11.077 43.442 1.00 93.12 169 LEU A CA 1
ATOM 1404 C C . LEU A 1 169 ? -25.610 10.170 44.557 1.00 93.12 169 LEU A C 1
ATOM 1406 O O . LEU A 1 169 ? -26.025 10.665 45.605 1.00 93.12 169 LEU A O 1
ATOM 1410 N N . LEU A 1 170 ? -25.582 8.849 44.370 1.00 93.31 170 LEU A N 1
ATOM 1411 C CA . LEU A 1 170 ? -26.022 7.898 45.396 1.00 93.31 170 LEU A CA 1
ATOM 1412 C C . LEU A 1 170 ? -25.170 7.988 46.667 1.00 93.31 170 LEU A C 1
ATOM 1414 O O . LEU A 1 170 ? -25.714 7.966 47.770 1.00 93.31 170 LEU A O 1
ATOM 1418 N N . GLN A 1 171 ? -23.850 8.130 46.529 1.00 90.12 171 GLN A N 1
ATOM 1419 C CA . GLN A 1 171 ? -22.947 8.325 47.665 1.00 90.12 171 GLN A CA 1
ATOM 1420 C C . GLN A 1 171 ? -23.251 9.627 48.409 1.00 90.12 171 GLN A C 1
ATOM 1422 O O . GLN A 1 171 ? -23.291 9.627 49.638 1.00 90.12 171 GLN A O 1
ATOM 1427 N N . PHE A 1 172 ? -23.513 10.715 47.683 1.00 90.19 172 PHE A N 1
ATOM 1428 C CA . PHE A 1 172 ? -23.916 11.989 48.273 1.00 90.19 172 PHE A CA 1
ATOM 1429 C C . PHE A 1 172 ? -25.189 11.847 49.120 1.00 90.19 172 PHE A C 1
ATOM 1431 O O . PHE A 1 172 ? -25.205 12.270 50.277 1.00 90.19 172 PHE A O 1
ATOM 1438 N N . TRP A 1 173 ? -26.227 11.196 48.586 1.00 90.12 173 TRP A N 1
ATOM 1439 C CA . TRP A 1 173 ? -27.476 10.969 49.322 1.00 90.12 173 TRP A CA 1
ATOM 1440 C C . TRP A 1 173 ? -27.291 10.054 50.535 1.00 90.12 173 TRP A C 1
ATOM 1442 O O . TRP A 1 173 ? -27.792 10.368 51.613 1.00 90.12 173 TRP A O 1
ATOM 1452 N N . TYR A 1 174 ? -26.518 8.974 50.396 1.00 81.62 174 TYR A N 1
ATOM 1453 C CA . TYR A 1 174 ? -26.233 8.058 51.501 1.00 81.62 174 TYR A CA 1
ATOM 1454 C C . TYR A 1 174 ? -25.496 8.756 52.653 1.00 81.62 174 TYR A C 1
ATOM 1456 O O . TYR A 1 174 ? -25.839 8.568 53.818 1.00 81.62 174 TYR A O 1
ATOM 1464 N N . VAL A 1 175 ? -24.514 9.609 52.340 1.00 81.50 175 VAL A N 1
ATOM 1465 C CA . VAL A 1 175 ? -23.796 10.393 53.355 1.00 81.50 175 VAL A CA 1
ATOM 1466 C C . VAL A 1 175 ? -24.747 11.347 54.081 1.00 81.50 175 VAL A C 1
ATOM 1468 O O . VAL A 1 175 ? -24.677 11.434 55.304 1.00 81.50 175 VAL A O 1
ATOM 1471 N N . ILE A 1 176 ? -25.670 12.002 53.371 1.00 76.44 176 ILE A N 1
ATOM 1472 C CA . ILE A 1 176 ? -26.654 12.916 53.975 1.00 76.44 176 ILE A CA 1
ATOM 1473 C C . ILE A 1 176 ? -27.632 12.193 54.907 1.00 76.44 176 ILE A C 1
ATOM 1475 O O . ILE A 1 176 ? -27.946 12.731 55.961 1.00 76.44 176 ILE A O 1
ATOM 1479 N N . GLU A 1 177 ? -28.102 10.992 54.562 1.00 64.50 177 GLU A N 1
ATOM 1480 C CA . GLU A 1 177 ? -29.031 10.233 55.420 1.00 64.50 177 GLU A CA 1
ATOM 1481 C C . GLU A 1 177 ? -28.369 9.647 56.680 1.00 64.50 177 GLU A C 1
ATOM 1483 O O . GLU A 1 177 ? -29.060 9.287 57.633 1.00 64.50 177 GLU A O 1
ATOM 1488 N N . THR A 1 178 ? -27.036 9.538 56.699 1.00 63.19 178 THR A N 1
ATOM 1489 C CA . THR A 1 178 ? -26.271 9.018 57.849 1.00 63.19 178 THR A CA 1
ATOM 1490 C C . THR A 1 178 ? -25.822 10.081 58.865 1.00 63.19 178 THR A C 1
ATOM 1492 O O . THR A 1 178 ? -25.217 9.713 59.876 1.00 63.19 178 THR A O 1
ATOM 1495 N N . PHE A 1 179 ? -26.131 11.362 58.629 1.00 53.19 179 PHE A N 1
ATOM 1496 C CA . PHE A 1 179 ? -25.935 12.485 59.562 1.00 53.19 179 PHE A CA 1
ATOM 1497 C C . PHE A 1 179 ? -27.258 12.933 60.193 1.00 53.19 179 PHE A C 1
ATOM 1499 O O . PHE A 1 179 ? -27.226 13.285 61.396 1.00 53.19 179 PHE A O 1
#

pLDDT: mean 87.75, std 6.09, range [53.19, 94.94]

Sequence (179 aa):
MNESFKKVERAIDDSQMTMDLVENEAARERLKVLRDWRDRCLNELNELMKAENSLEESMEMSRKLLDEIDKALAEIDNRKKSPELEELERFALSLEDHLQRALAQIQHTSLKAEPVLTQMDEEKASQLRGRLRNIGEQWKEYENIIREKRRRLDERFADQSELNNEIELLQFWYVIETF

Organism: NCBI:txid1147741

Radius of gyration: 33.46 Å; chains: 1; bounding box: 74×28×109 Å

Foldseek 3Di:
DVVVLVVQVVVLVVCVVVDDPVVSVVSVVVSVVVVVVVVVVVVVVVVLVVLVVVLVVLLVVLVVLLVVLVVLVCVQVPDPDHDDLVVLVVSLVVSVVSLVVSVVSLVVSVVSVVVSLVVDDVVVSVVVVVSSVVSVVSSVVSVVVSVVSVVVSVVVVVVVVVVVVVVVVVVVVVVVVVD

Secondary structure (DSSP, 8-state):
-HHHHHHHHHHHHHTTTTS-HHHHHHHHHHHHHHHHHHHHHHHHHHHHHHHHHHHHHHHHHHHHHHHHHHHHHHHHHT-SSPPPHHHHHHHHHHHHHHHHHHHHHHHHHHHHHHHHHTTS-HHHHHHHHHHHHHHHHHHHHHHHHHHHHHHHHHHHHHHHHHHHHHHHHHHHHHHHHT-